Protein AF-A0A102DED7-F1 (afdb_monomer)

Radius of gyration: 12.91 Å; Cα contacts (8 Å, |Δi|>4): 45; chains: 1; bounding box: 34×24×33 Å

Sequence (59 aa):
MATGPLDKAKRWLIAHQDKASGAIPAKSINKDRQTGTDAYLFMTDHATGIAALVLRSGS

pLDDT: mean 81.95, std 12.48, range [51.06, 94.62]

Structure (mmCIF, N/CA/C/O backbone):
data_AF-A0A102DED7-F1
#
_entry.id   AF-A0A102DED7-F1
#
loop_
_atom_site.group_PDB
_atom_site.id
_atom_site.type_symbol
_atom_site.label_atom_id
_atom_site.label_alt_id
_atom_site.label_comp_id
_atom_site.label_asym_id
_atom_site.label_entity_id
_atom_site.label_seq_id
_atom_site.pdbx_PDB_ins_code
_atom_site.Cartn_x
_atom_site.Cartn_y
_atom_site.Cartn_z
_atom_site.occupancy
_atom_site.B_iso_or_equiv
_atom_site.auth_seq_id
_atom_site.auth_comp_id
_atom_site.auth_asym_id
_atom_site.auth_atom_id
_atom_site.pdbx_PDB_model_num
ATOM 1 N N . MET A 1 1 ? -19.392 6.343 16.336 1.00 52.72 1 MET A N 1
ATOM 2 C CA . MET A 1 1 ? -18.090 5.960 15.745 1.00 52.72 1 MET A CA 1
ATOM 3 C C . MET A 1 1 ? -17.575 7.153 14.972 1.00 52.72 1 MET A C 1
ATOM 5 O O . MET A 1 1 ? -18.352 7.714 14.210 1.00 52.72 1 MET A O 1
ATOM 9 N N . ALA A 1 2 ? -16.346 7.603 15.217 1.00 57.44 2 ALA A N 1
ATOM 10 C CA . ALA A 1 2 ? -15.825 8.781 14.540 1.00 57.44 2 ALA A CA 1
ATOM 11 C C . ALA A 1 2 ? -15.786 8.540 13.011 1.00 57.44 2 ALA A C 1
ATOM 13 O O . ALA A 1 2 ? -15.301 7.534 12.494 1.00 57.44 2 ALA A O 1
ATOM 14 N N . THR A 1 3 ? -16.454 9.429 12.280 1.00 65.62 3 THR A N 1
ATOM 15 C CA . THR A 1 3 ? -16.610 9.412 10.814 1.00 65.62 3 THR A CA 1
ATOM 16 C C . THR A 1 3 ? -15.668 10.418 10.149 1.00 65.62 3 THR A C 1
ATOM 18 O O . THR A 1 3 ? -15.849 10.778 8.982 1.00 65.62 3 THR A O 1
ATOM 21 N N . GLY A 1 4 ? -14.662 10.878 10.899 1.00 84.44 4 GLY A N 1
ATOM 22 C CA . GLY A 1 4 ? -13.752 11.939 10.502 1.00 84.44 4 GLY A CA 1
ATOM 23 C C . GLY A 1 4 ? -12.782 11.521 9.390 1.00 84.44 4 GLY A C 1
ATOM 24 O O . GLY A 1 4 ? -12.570 10.326 9.154 1.00 84.44 4 GLY A O 1
ATOM 25 N N . PRO A 1 5 ? -12.157 12.495 8.708 1.00 86.94 5 PRO A N 1
ATOM 26 C CA . PRO A 1 5 ? -11.184 12.238 7.644 1.00 86.94 5 PRO A CA 1
ATOM 27 C C . PRO A 1 5 ? -10.057 11.271 8.044 1.00 86.94 5 PRO A C 1
ATOM 29 O O . PRO A 1 5 ? -9.676 10.419 7.243 1.00 86.94 5 PRO A O 1
ATOM 32 N N . LEU A 1 6 ? -9.582 11.332 9.295 1.00 86.25 6 LEU A N 1
ATOM 33 C CA . LEU A 1 6 ? -8.520 10.453 9.799 1.00 86.25 6 LEU A CA 1
ATOM 34 C C . LEU A 1 6 ? -8.931 8.976 9.854 1.00 86.25 6 LEU A C 1
ATOM 36 O O . LEU A 1 6 ? -8.162 8.113 9.439 1.00 86.25 6 LEU A O 1
AT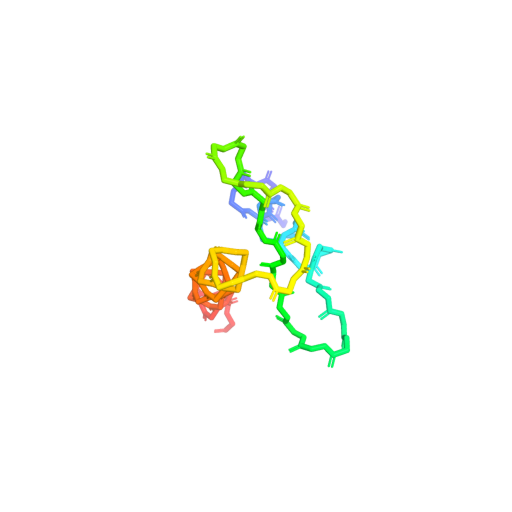OM 40 N N . ASP A 1 7 ? -10.149 8.662 10.292 1.00 87.81 7 ASP A N 1
ATOM 41 C CA . ASP A 1 7 ? -10.608 7.268 10.343 1.00 87.81 7 ASP A CA 1
ATOM 42 C C . ASP A 1 7 ? -10.837 6.691 8.948 1.00 87.81 7 ASP A C 1
ATOM 44 O O . ASP A 1 7 ? -10.609 5.504 8.710 1.00 87.81 7 ASP A O 1
ATOM 48 N N . LYS A 1 8 ? -11.256 7.532 7.995 1.00 89.62 8 LYS A N 1
ATOM 49 C CA . LYS A 1 8 ? -11.325 7.135 6.583 1.00 89.62 8 LYS A CA 1
ATOM 50 C C . LYS A 1 8 ? -9.929 6.834 6.033 1.00 89.62 8 LYS A C 1
ATOM 52 O O . LYS A 1 8 ? -9.765 5.803 5.387 1.00 89.62 8 LYS A O 1
ATOM 57 N N . ALA A 1 9 ? -8.935 7.668 6.340 1.00 89.94 9 ALA A N 1
ATOM 58 C CA . ALA A 1 9 ? -7.551 7.437 5.931 1.00 89.94 9 ALA A CA 1
ATOM 59 C C . ALA A 1 9 ? -6.976 6.143 6.534 1.00 89.94 9 ALA A C 1
ATOM 61 O O . ALA A 1 9 ? -6.403 5.335 5.809 1.00 89.94 9 ALA A O 1
ATOM 62 N N . LYS A 1 10 ? -7.206 5.881 7.828 1.00 91.19 10 LYS A N 1
ATOM 63 C CA . LYS A 1 10 ? -6.788 4.627 8.481 1.00 91.19 10 LYS A CA 1
ATOM 64 C C . LYS A 1 10 ? -7.399 3.395 7.814 1.00 91.19 10 LYS A C 1
ATOM 66 O O . LYS A 1 10 ? -6.681 2.451 7.494 1.00 91.19 10 LYS A O 1
ATOM 71 N N . 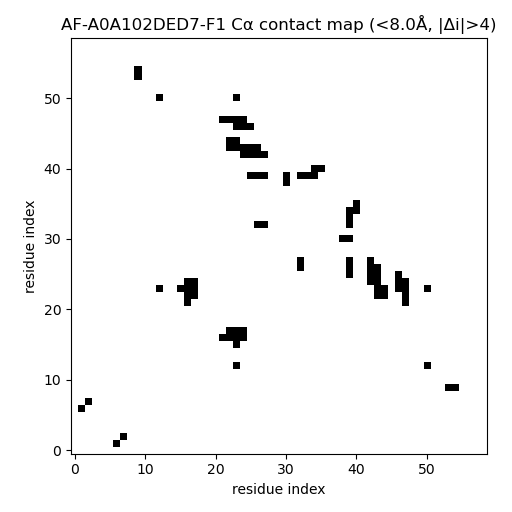ARG A 1 11 ? -8.711 3.411 7.550 1.00 92.00 11 ARG A N 1
ATOM 72 C CA . ARG A 1 11 ? -9.385 2.316 6.830 1.00 92.00 11 ARG A CA 1
ATOM 73 C C . ARG A 1 11 ? -8.818 2.114 5.429 1.00 92.00 11 ARG A C 1
ATOM 75 O O . ARG A 1 11 ? -8.647 0.974 5.009 1.00 92.00 11 ARG A O 1
ATOM 82 N N . TRP A 1 12 ? -8.505 3.200 4.727 1.00 92.62 12 TRP A N 1
ATOM 83 C CA . TRP A 1 12 ? -7.881 3.124 3.410 1.00 92.62 12 TRP A CA 1
ATOM 84 C C . TRP A 1 12 ? -6.511 2.441 3.480 1.00 92.62 12 TRP A C 1
ATOM 86 O O . TRP A 1 12 ? -6.277 1.506 2.720 1.00 92.62 12 TRP A O 1
ATOM 96 N N . LEU A 1 13 ? -5.654 2.828 4.432 1.00 92.88 13 LEU A N 1
ATOM 97 C CA . LEU A 1 13 ? -4.340 2.201 4.629 1.00 92.88 13 LEU A CA 1
ATOM 98 C C . LEU A 1 13 ? -4.464 0.697 4.899 1.00 92.88 13 LEU A C 1
ATOM 100 O O . LEU A 1 13 ? -3.782 -0.098 4.262 1.00 92.88 13 LEU A O 1
ATOM 104 N N . ILE A 1 14 ? -5.387 0.295 5.777 1.00 92.81 14 ILE A N 1
ATOM 105 C CA . ILE A 1 14 ? -5.639 -1.124 6.075 1.00 92.81 14 ILE A CA 1
ATOM 106 C C . ILE A 1 14 ? -6.098 -1.878 4.821 1.00 92.81 14 ILE A C 1
ATOM 108 O O . ILE A 1 14 ? -5.667 -3.008 4.597 1.00 92.81 14 ILE A O 1
ATOM 112 N N . ALA A 1 15 ? -6.964 -1.280 4.001 1.00 94.19 15 ALA A N 1
ATOM 113 C CA . ALA A 1 15 ? -7.480 -1.919 2.792 1.00 94.19 15 ALA A CA 1
ATOM 114 C C . ALA A 1 15 ? -6.420 -2.082 1.685 1.00 94.19 15 ALA A C 1
ATOM 116 O O . ALA A 1 15 ? -6.522 -3.019 0.900 1.00 94.19 15 ALA A O 1
ATOM 117 N N . HIS A 1 16 ? -5.411 -1.207 1.634 1.00 93.00 16 HIS A N 1
ATOM 118 C CA . HIS A 1 16 ? -4.384 -1.191 0.580 1.00 93.00 16 HIS A CA 1
ATOM 119 C C . HIS A 1 16 ? -3.045 -1.793 1.016 1.00 93.00 16 HIS A C 1
ATOM 121 O O . HIS A 1 16 ? -2.112 -1.854 0.217 1.00 93.00 16 HIS A O 1
ATOM 127 N N . GLN A 1 17 ? -2.943 -2.244 2.266 1.00 94.62 17 GLN A N 1
ATOM 128 C CA . GLN A 1 17 ? -1.790 -2.997 2.730 1.00 94.62 17 GLN A CA 1
ATOM 129 C C . GLN A 1 17 ? -1.737 -4.364 2.059 1.00 94.62 17 GLN A C 1
ATOM 131 O O . GLN A 1 17 ? -2.686 -5.148 2.166 1.00 94.62 17 GLN A O 1
ATOM 136 N N . ASP A 1 18 ? -0.602 -4.653 1.425 1.00 93.56 18 ASP A N 1
ATOM 137 C CA . ASP A 1 18 ? -0.301 -5.981 0.916 1.00 93.56 18 ASP A CA 1
ATOM 138 C C . ASP A 1 18 ? -0.315 -6.982 2.075 1.00 93.56 18 ASP A C 1
ATOM 140 O O . ASP A 1 18 ? 0.376 -6.813 3.079 1.00 93.56 18 ASP A O 1
ATOM 144 N N . LYS A 1 19 ? -1.147 -8.017 1.966 1.00 92.38 19 LYS A N 1
ATOM 145 C CA . LYS A 1 19 ? -1.413 -8.929 3.088 1.00 92.38 19 LYS A CA 1
ATOM 146 C C . LYS A 1 19 ? -0.337 -9.986 3.283 1.00 92.38 19 LYS A C 1
ATOM 148 O O . LYS A 1 19 ? -0.256 -10.544 4.371 1.00 92.38 19 LYS A O 1
ATOM 153 N N . ALA A 1 20 ? 0.467 -10.255 2.259 1.00 94.12 20 ALA A N 1
ATOM 154 C CA . ALA A 1 20 ? 1.545 -11.229 2.345 1.00 94.12 20 ALA A CA 1
ATOM 155 C C . ALA A 1 20 ? 2.786 -10.626 3.020 1.00 94.12 20 ALA A C 1
ATOM 157 O O . ALA A 1 20 ? 3.402 -11.266 3.866 1.00 94.12 20 ALA A O 1
ATOM 158 N N . SER A 1 21 ? 3.132 -9.388 2.664 1.00 92.81 21 SER A N 1
ATOM 159 C CA . SER A 1 21 ? 4.347 -8.696 3.114 1.00 92.81 21 SER A CA 1
ATOM 160 C C . SER A 1 21 ? 4.107 -7.639 4.194 1.00 92.81 21 SER A C 1
ATOM 162 O O . SER A 1 21 ? 5.041 -7.248 4.887 1.00 92.81 21 SER A O 1
ATOM 164 N N . GLY A 1 22 ? 2.876 -7.140 4.336 1.00 92.25 22 GLY A N 1
ATOM 165 C CA . GLY A 1 22 ? 2.555 -6.008 5.208 1.00 92.25 22 GLY A CA 1
ATOM 166 C C . GLY A 1 22 ? 2.934 -4.638 4.631 1.00 92.25 22 GLY A C 1
ATOM 167 O O . GLY A 1 22 ? 2.728 -3.627 5.306 1.00 92.25 22 GLY A O 1
ATOM 168 N N . ALA A 1 23 ? 3.461 -4.572 3.407 1.00 92.25 23 ALA A N 1
ATOM 169 C CA . ALA A 1 23 ? 3.882 -3.321 2.787 1.00 92.25 23 ALA A CA 1
ATOM 170 C C . ALA A 1 23 ? 2.691 -2.438 2.372 1.00 92.25 23 ALA A C 1
ATOM 172 O O . ALA A 1 23 ? 1.622 -2.933 2.006 1.00 92.25 23 ALA A O 1
ATOM 173 N N . ILE A 1 24 ? 2.898 -1.118 2.365 1.00 91.88 24 ILE A N 1
ATOM 174 C CA . ILE A 1 24 ? 2.068 -0.161 1.623 1.00 91.88 24 ILE A CA 1
ATOM 175 C C . ILE A 1 24 ? 2.818 0.208 0.338 1.00 91.88 24 ILE A C 1
ATOM 177 O O . ILE A 1 24 ? 3.751 1.013 0.392 1.00 91.88 24 ILE A O 1
ATOM 181 N N . PRO A 1 25 ? 2.436 -0.346 -0.827 1.00 86.69 25 PRO A N 1
ATOM 182 C CA . PRO A 1 25 ? 3.100 -0.032 -2.083 1.00 86.69 25 PRO A CA 1
ATOM 183 C C . PRO A 1 25 ? 2.956 1.451 -2.421 1.00 8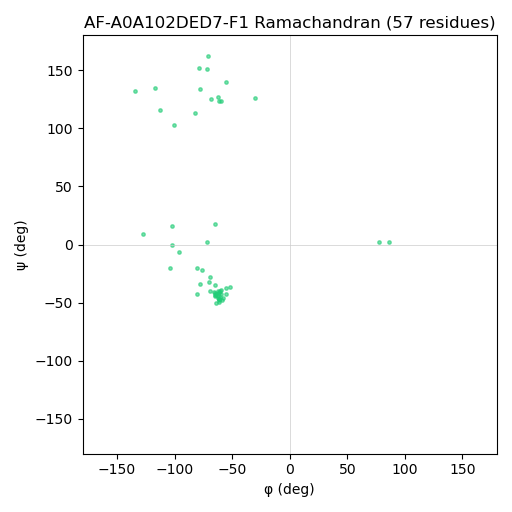6.69 25 PRO A C 1
ATOM 185 O O . PRO A 1 25 ? 1.843 1.977 -2.494 1.00 86.69 25 PRO A O 1
ATOM 188 N N . ALA A 1 26 ? 4.075 2.118 -2.689 1.00 81.69 26 ALA A N 1
ATOM 189 C CA . ALA A 1 26 ? 4.080 3.504 -3.138 1.00 81.69 26 ALA A CA 1
ATOM 190 C C . ALA A 1 26 ? 4.679 3.608 -4.539 1.00 81.69 26 ALA A C 1
ATOM 192 O O . ALA A 1 26 ? 5.715 3.021 -4.845 1.00 81.69 26 ALA A O 1
ATOM 193 N N . LYS A 1 27 ? 4.017 4.375 -5.408 1.00 70.25 27 LYS A N 1
ATOM 194 C CA . LYS A 1 27 ? 4.455 4.597 -6.789 1.00 70.25 27 LYS A CA 1
ATOM 195 C C . LYS A 1 27 ? 4.862 6.055 -6.952 1.00 70.25 27 LYS A C 1
ATOM 197 O O . LYS A 1 27 ? 4.021 6.943 -6.839 1.00 70.25 27 LYS A O 1
ATOM 202 N N . SER A 1 28 ? 6.140 6.300 -7.237 1.00 65.19 28 SER A N 1
ATOM 203 C CA . SER A 1 28 ? 6.593 7.620 -7.680 1.00 65.19 28 SER A CA 1
ATOM 204 C C . SER A 1 28 ? 6.235 7.806 -9.153 1.00 65.19 28 SER A C 1
ATOM 206 O O . SER A 1 28 ? 6.450 6.912 -9.967 1.00 65.19 28 SER A O 1
ATOM 208 N N . ILE A 1 29 ? 5.678 8.962 -9.511 1.00 65.31 29 ILE A N 1
ATOM 209 C CA . ILE A 1 29 ? 5.405 9.303 -10.914 1.00 65.31 29 ILE A CA 1
ATOM 210 C C . ILE A 1 29 ? 6.679 9.719 -11.670 1.00 65.31 29 ILE A C 1
ATOM 212 O O . ILE A 1 29 ? 6.715 9.605 -12.890 1.00 65.31 29 ILE A O 1
ATOM 216 N N . ASN A 1 30 ? 7.723 10.149 -10.949 1.00 60.78 30 ASN A N 1
ATOM 217 C CA . ASN A 1 30 ? 8.951 10.721 -11.519 1.00 60.78 30 ASN A CA 1
ATOM 218 C C . ASN A 1 30 ? 10.103 9.719 -11.680 1.00 60.78 30 ASN A C 1
ATOM 220 O O . ASN A 1 30 ? 11.145 10.079 -12.218 1.00 60.78 30 ASN A O 1
ATOM 224 N N . LYS A 1 31 ? 9.959 8.486 -11.191 1.00 54.44 31 LYS A N 1
ATOM 225 C CA . LYS A 1 31 ? 10.951 7.422 -11.373 1.00 54.44 31 LYS A CA 1
ATOM 226 C C . LYS A 1 31 ? 10.216 6.160 -11.769 1.00 54.44 31 LYS A C 1
ATOM 228 O O . LYS A 1 31 ? 9.187 5.861 -11.170 1.00 54.44 31 LYS A O 1
ATOM 233 N N . ASP A 1 32 ? 10.715 5.515 -12.815 1.00 58.72 32 ASP A N 1
ATOM 234 C CA . ASP A 1 32 ? 10.104 4.398 -13.521 1.00 58.72 32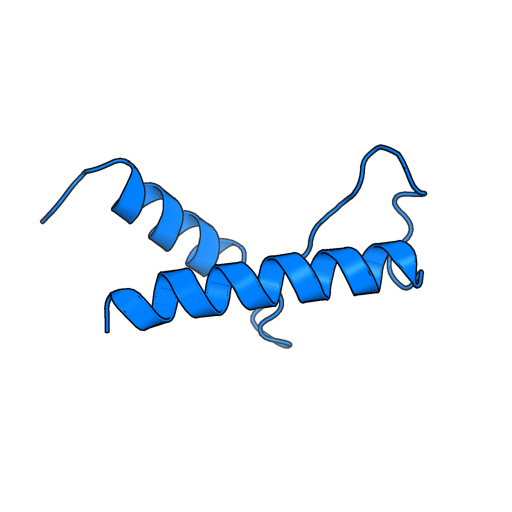 ASP A CA 1
ATOM 235 C C . ASP A 1 32 ? 9.218 3.524 -12.638 1.00 58.72 32 ASP A C 1
ATOM 237 O O . ASP A 1 32 ? 9.638 3.002 -11.606 1.00 58.72 32 ASP A O 1
ATOM 241 N N . ARG A 1 33 ? 7.971 3.343 -13.086 1.00 64.06 33 ARG A N 1
ATOM 242 C CA . ARG A 1 33 ? 6.891 2.583 -12.429 1.00 64.06 33 ARG A CA 1
ATOM 243 C C . ARG A 1 33 ? 7.185 1.076 -12.313 1.00 64.06 33 ARG A C 1
ATOM 245 O O . ARG A 1 33 ? 6.261 0.280 -12.148 1.00 64.06 33 ARG A O 1
ATOM 252 N N . GLN A 1 34 ? 8.446 0.689 -12.461 1.00 70.19 34 GLN A N 1
ATOM 253 C CA . GLN A 1 34 ? 8.920 -0.677 -12.486 1.00 70.19 34 GLN A CA 1
ATOM 254 C C . GLN A 1 34 ? 9.078 -1.172 -11.050 1.00 70.19 34 GLN A C 1
ATOM 256 O O . GLN A 1 34 ? 9.910 -0.693 -10.273 1.00 70.19 34 GLN A O 1
ATOM 261 N N . THR A 1 35 ? 8.231 -2.136 -10.705 1.00 73.94 35 THR A N 1
ATOM 262 C CA . THR A 1 35 ? 8.327 -2.901 -9.465 1.00 73.94 35 THR A CA 1
ATOM 263 C C . THR A 1 35 ? 9.705 -3.545 -9.355 1.00 73.94 35 THR A C 1
ATOM 265 O O . THR A 1 35 ? 10.219 -4.059 -10.345 1.00 73.94 35 THR A O 1
ATOM 268 N N . GLY A 1 36 ? 10.281 -3.544 -8.152 1.00 77.19 36 GLY A N 1
ATOM 269 C CA . GLY A 1 36 ? 11.580 -4.173 -7.886 1.00 77.19 36 GLY A CA 1
ATOM 270 C C . GLY A 1 36 ? 12.804 -3.296 -8.167 1.00 77.19 36 GLY A C 1
ATOM 271 O O . GLY A 1 36 ? 13.919 -3.756 -7.966 1.00 77.19 36 GLY A O 1
ATOM 272 N N . THR A 1 37 ? 12.623 -2.040 -8.588 1.00 81.12 37 THR A N 1
ATOM 273 C CA . THR A 1 37 ? 13.720 -1.059 -8.623 1.00 81.12 37 THR A CA 1
ATOM 274 C C . THR A 1 37 ? 13.993 -0.485 -7.232 1.00 81.12 37 THR A C 1
ATOM 276 O O . THR A 1 37 ? 13.069 -0.333 -6.431 1.00 81.12 37 THR A O 1
ATOM 279 N N . ASP A 1 38 ? 15.232 -0.069 -6.961 1.00 83.62 38 ASP A N 1
ATOM 280 C CA . ASP A 1 38 ? 15.609 0.544 -5.676 1.00 83.62 38 ASP A CA 1
ATOM 281 C C . ASP A 1 38 ? 14.739 1.758 -5.326 1.00 83.62 38 ASP A C 1
ATOM 283 O O . ASP A 1 38 ? 14.346 1.950 -4.178 1.00 83.62 38 ASP A O 1
ATOM 287 N N . ALA A 1 39 ? 14.376 2.567 -6.326 1.00 80.44 39 ALA A N 1
ATOM 288 C CA . ALA A 1 39 ? 13.506 3.722 -6.127 1.00 80.44 39 ALA A CA 1
ATOM 289 C C . ALA A 1 39 ? 12.083 3.318 -5.700 1.00 80.44 39 ALA A C 1
ATOM 291 O O . ALA A 1 39 ? 11.493 3.968 -4.835 1.00 80.44 39 ALA A O 1
ATOM 292 N N . TYR A 1 40 ? 11.532 2.255 -6.295 1.00 79.62 40 TYR A N 1
ATOM 293 C CA . TYR A 1 40 ? 10.234 1.699 -5.913 1.00 79.62 40 TYR A CA 1
ATOM 294 C C . TYR A 1 40 ? 10.265 1.131 -4.489 1.00 79.62 40 TYR A C 1
ATOM 296 O O . TYR A 1 40 ? 9.348 1.387 -3.703 1.00 79.62 40 TYR A O 1
ATOM 304 N N . LEU A 1 41 ? 11.327 0.395 -4.151 1.00 82.56 41 LEU A N 1
ATOM 305 C CA . LEU A 1 41 ? 11.518 -0.194 -2.826 1.00 82.56 41 LEU A CA 1
ATOM 306 C C . LEU A 1 41 ? 11.654 0.893 -1.755 1.00 82.56 41 LEU A C 1
ATOM 308 O O . LEU A 1 41 ? 10.863 0.911 -0.820 1.00 82.56 41 LEU A O 1
ATOM 312 N N . PHE A 1 42 ? 12.528 1.884 -1.960 1.00 85.19 42 PHE A N 1
ATOM 313 C CA . PHE A 1 42 ? 12.711 3.008 -1.033 1.00 85.19 42 PHE A CA 1
ATOM 314 C C . PHE A 1 42 ? 11.400 3.759 -0.737 1.00 85.19 42 PHE A C 1
ATOM 316 O O . PHE A 1 42 ? 11.107 4.112 0.406 1.00 85.19 42 PHE A O 1
ATOM 323 N N . MET A 1 43 ? 10.579 3.999 -1.763 1.00 86.19 43 MET A N 1
ATOM 324 C CA . MET A 1 43 ? 9.276 4.650 -1.589 1.00 86.19 43 MET A CA 1
ATOM 325 C C . MET A 1 43 ? 8.270 3.768 -0.855 1.00 86.19 43 MET A C 1
ATOM 327 O O . MET A 1 43 ? 7.528 4.271 -0.009 1.00 86.19 43 MET A O 1
ATOM 331 N N . THR A 1 44 ? 8.253 2.472 -1.156 1.00 87.19 44 THR A N 1
ATOM 332 C CA . THR A 1 44 ? 7.393 1.497 -0.477 1.00 87.19 44 THR A CA 1
ATOM 333 C C . THR A 1 44 ? 7.764 1.370 1.001 1.00 87.19 44 THR A C 1
ATOM 335 O O . THR A 1 44 ? 6.875 1.397 1.853 1.00 87.19 44 THR A O 1
ATOM 338 N N . ASP A 1 45 ? 9.056 1.335 1.328 1.00 88.38 45 ASP A N 1
ATOM 339 C CA . ASP A 1 45 ? 9.544 1.298 2.710 1.00 88.38 45 ASP A CA 1
ATOM 340 C C . ASP A 1 45 ? 9.119 2.552 3.476 1.00 88.38 45 ASP A C 1
ATOM 342 O O . ASP A 1 45 ? 8.556 2.465 4.571 1.00 88.38 45 ASP A O 1
ATOM 346 N N . HIS A 1 46 ? 9.304 3.729 2.872 1.00 90.00 46 HIS A N 1
ATOM 347 C CA . HIS A 1 46 ? 8.909 4.992 3.488 1.00 90.00 46 HIS A CA 1
ATOM 348 C C . HIS A 1 46 ? 7.394 5.053 3.749 1.00 90.00 46 HIS A C 1
ATOM 350 O O . HIS A 1 46 ? 6.970 5.367 4.864 1.00 90.00 46 HIS A O 1
ATOM 356 N N . ALA A 1 47 ? 6.566 4.708 2.759 1.00 90.25 47 AL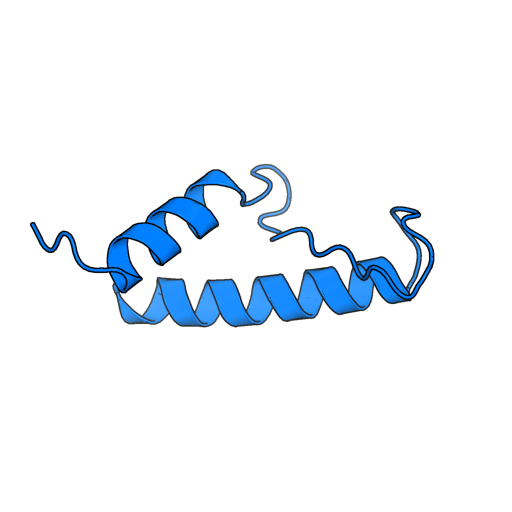A A N 1
ATOM 357 C CA . ALA A 1 47 ? 5.113 4.689 2.922 1.00 90.25 47 ALA A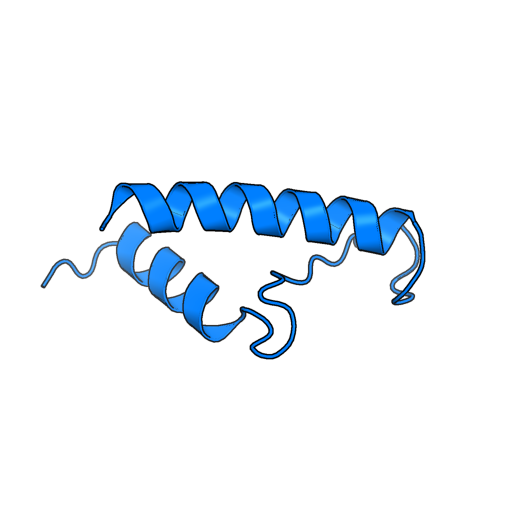 CA 1
ATOM 358 C C . ALA A 1 47 ? 4.661 3.682 3.989 1.00 90.25 47 ALA A C 1
ATOM 360 O O . ALA A 1 47 ? 3.783 3.992 4.799 1.00 90.25 47 ALA A O 1
ATOM 361 N N . THR A 1 48 ? 5.295 2.507 4.033 1.00 91.00 48 THR A N 1
ATOM 362 C CA . THR A 1 48 ? 5.025 1.474 5.040 1.00 91.00 48 THR A CA 1
ATOM 363 C C . THR A 1 48 ? 5.351 1.974 6.447 1.00 91.00 48 THR A C 1
ATOM 365 O O . THR A 1 48 ? 4.525 1.837 7.350 1.00 91.00 48 THR A O 1
ATOM 368 N N . GLY A 1 49 ? 6.504 2.623 6.637 1.00 89.81 49 GLY A N 1
ATOM 369 C CA . GLY A 1 49 ? 6.908 3.183 7.929 1.00 89.81 49 GLY A CA 1
ATOM 370 C C . GLY A 1 49 ? 5.936 4.243 8.455 1.00 89.81 49 GLY A C 1
ATOM 371 O O . GLY A 1 49 ? 5.516 4.186 9.612 1.00 89.81 49 GLY A O 1
ATOM 372 N N . ILE A 1 50 ? 5.503 5.174 7.598 1.00 91.94 50 ILE A N 1
ATOM 373 C CA . ILE A 1 50 ? 4.511 6.192 7.979 1.00 91.94 50 ILE A CA 1
ATOM 374 C C . ILE A 1 50 ? 3.158 5.553 8.313 1.00 91.94 50 ILE A C 1
ATOM 376 O O . ILE A 1 50 ? 2.542 5.908 9.321 1.00 91.94 50 ILE A O 1
ATOM 380 N N . ALA A 1 51 ? 2.696 4.587 7.515 1.00 89.94 51 ALA A N 1
ATOM 381 C CA . ALA A 1 51 ? 1.441 3.890 7.781 1.00 89.94 51 ALA A CA 1
ATOM 382 C C . ALA A 1 51 ? 1.472 3.133 9.118 1.00 89.94 51 ALA A C 1
ATOM 384 O O . ALA A 1 51 ? 0.510 3.210 9.883 1.00 89.94 51 ALA A O 1
ATOM 385 N N . ALA A 1 52 ? 2.585 2.468 9.438 1.00 90.19 52 ALA A N 1
ATOM 386 C CA . ALA A 1 52 ? 2.766 1.787 10.716 1.00 90.19 52 ALA A CA 1
ATOM 387 C C . ALA A 1 52 ? 2.655 2.756 11.904 1.00 90.19 52 ALA A C 1
ATOM 389 O O . ALA A 1 52 ? 1.974 2.450 12.884 1.00 90.19 52 ALA A O 1
ATOM 390 N N . LEU A 1 53 ? 3.250 3.952 11.804 1.00 90.69 53 LEU A N 1
ATOM 391 C CA . LEU A 1 53 ? 3.124 4.989 12.833 1.00 90.69 53 LEU A CA 1
ATOM 392 C C . LEU A 1 53 ? 1.666 5.432 13.015 1.00 90.69 53 LEU A C 1
ATOM 394 O O . LEU A 1 53 ? 1.165 5.417 14.137 1.00 90.69 53 LEU A O 1
ATOM 398 N N . VAL A 1 54 ? 0.966 5.757 11.922 1.00 87.56 54 VAL A N 1
ATOM 399 C CA . VAL A 1 54 ? -0.443 6.199 11.949 1.00 87.56 54 VAL A CA 1
ATOM 400 C C . VAL A 1 54 ? -1.369 5.145 12.564 1.00 87.56 54 VAL A C 1
ATOM 402 O O . VAL A 1 54 ? -2.311 5.489 13.286 1.00 87.56 54 VAL A O 1
ATOM 405 N N . LEU A 1 55 ? -1.127 3.866 12.270 1.00 85.69 55 LEU A N 1
ATOM 406 C CA . LEU A 1 55 ? -1.943 2.760 12.768 1.00 85.69 55 LEU A CA 1
ATOM 407 C C . LEU A 1 55 ? -1.624 2.412 14.229 1.00 85.69 55 LEU A C 1
ATOM 409 O O . LEU A 1 55 ? -2.549 2.107 14.978 1.00 85.69 55 LEU A O 1
ATOM 413 N N . ARG A 1 56 ? -0.365 2.548 14.669 1.00 85.44 56 ARG A N 1
ATOM 414 C CA . ARG A 1 56 ? 0.038 2.354 16.073 1.00 85.44 56 ARG A CA 1
ATOM 415 C C . ARG A 1 56 ? -0.579 3.385 17.018 1.00 85.44 56 ARG A C 1
ATOM 417 O O . ARG A 1 56 ? -0.885 3.068 18.158 1.00 85.44 56 ARG A O 1
ATOM 424 N N . SER A 1 57 ? -0.769 4.628 16.580 1.00 66.25 57 SER A N 1
ATOM 425 C CA . SER A 1 57 ? -1.305 5.699 17.439 1.00 66.25 57 SER A CA 1
ATOM 426 C C . SER A 1 57 ? -2.801 5.565 17.775 1.00 66.25 57 SER A C 1
ATOM 428 O O . SER A 1 57 ? -3.362 6.471 18.384 1.00 66.25 57 SER A O 1
ATOM 430 N N . GLY A 1 58 ? -3.481 4.503 17.327 1.00 59.25 58 GLY A N 1
ATOM 431 C CA . GLY A 1 58 ? -4.912 4.280 17.566 1.00 59.2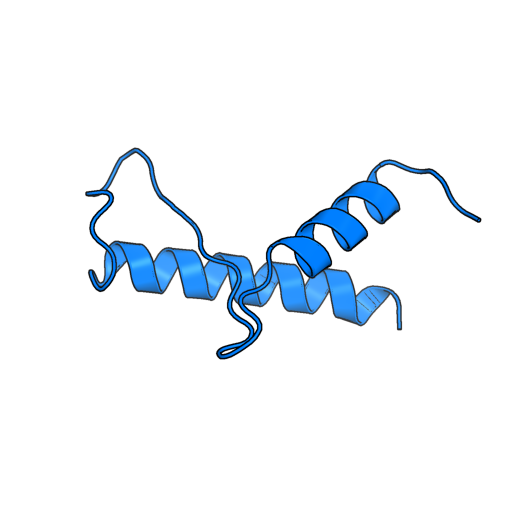5 58 GLY A CA 1
ATOM 432 C C . GLY A 1 58 ? -5.273 2.918 18.159 1.00 59.25 58 GLY A C 1
ATOM 433 O O . GLY A 1 58 ? -6.461 2.602 18.161 1.00 59.25 58 GLY A O 1
ATOM 434 N N . SER A 1 59 ? -4.282 2.130 18.587 1.00 51.06 59 SER A N 1
ATOM 435 C CA . SER A 1 59 ?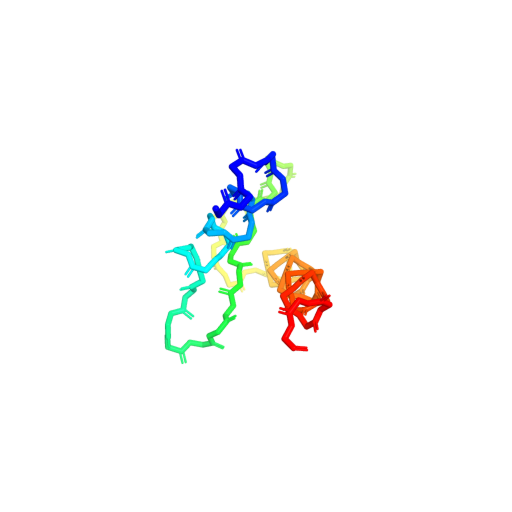 -4.433 0.835 19.268 1.00 51.06 59 SER A CA 1
ATOM 436 C C . SER A 1 59 ? -4.300 0.971 20.775 1.00 51.06 59 SER A C 1
ATOM 438 O O . SER A 1 59 ? -3.363 1.696 21.182 1.00 51.06 59 SER A O 1
#

Mean predicted aligned erro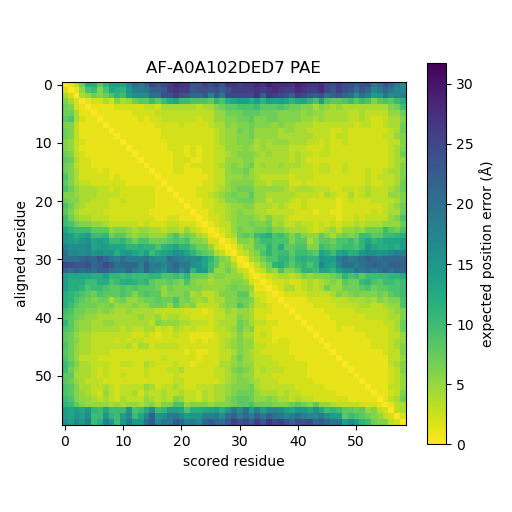r: 6.05 Å

Foldseek 3Di:
DDPDPLVVVLVVLVVQQDPVPRWRFDADPVDDRDPPDPVRVVRRVVRSVVSVVSNVVPD

Secondary structure (DSSP, 8-state):
---SHHHHHHHHHHHHS-TTT-------SSS---TTSHHHHHHHHHHHHHHHHHHHTT-

Solvent-accessible surface area (backbone atoms only — not comparable to full-atom values): 3627 Å² total; per-residue (Å²): 130,84,84,46,73,66,54,54,48,52,52,49,52,64,72,60,34,40,85,90,81,64,40,28,83,39,81,56,91,90,49,76,86,49,83,89,37,72,70,34,48,55,40,17,51,53,45,25,54,54,50,51,53,65,57,56,78,76,111